Protein AF-A0AAE2VEE2-F1 (afdb_monomer_lite)

Sequence (145 aa):
MKRNPCKKVIIAVCTVISFVLIYAFHANRRPFVANNDFSVIATVDGQAVEAKLFKPMKMEDVYYIHLEDNSEGRYSWFVFSPRRQMVADPIGVYHSWLGYSYTHADQASGIWLIDAKLEDNWKVVFDGDRIDFSNSDYQVEIIRK

Secondary structure (DSSP, 8-state):
----HHHHHHHHHHHHHHHHHHHHHHHHH-BEEE--SEEEEEEETTEEEEEEEEEETT-TT-EEEEEE-S---GGGEEEEETTTTEEE--S-EEE-STT-EEE-HHHHTTTTTTT----TT-EEEEETTEEEEE-SSEEEEEEE-

pLDDT: mean 80.23, std 13.49, range [44.41, 97.25]

Organism: NCBI:txid2800421

Radius of gyration: 19.82 Å; chains: 1; bounding box: 61×27×56 Å

Foldseek 3Di:
DDDDVVVVVVVVVVVVVVVVVVVVCCLQWQFWDFDDQKDKWKFFQNHTWDKTKTDGPPDPQKIKIATPDPDPDQVRMWIDGLVVLAIARAPDFDQDDPRTTTHHRCVSVVVCVVPGHDDPQKDWDRDPQWIWIDHPGMTMIMGGD

Structure (mmCIF, N/CA/C/O backbone):
data_AF-A0AAE2VEE2-F1
#
_entry.id   AF-A0AAE2VEE2-F1
#
loop_
_atom_site.group_PDB
_atom_site.id
_atom_site.type_symbol
_atom_site.label_atom_id
_atom_site.label_alt_id
_atom_site.label_comp_id
_atom_site.label_asym_id
_atom_site.label_entity_id
_atom_site.label_seq_id
_atom_site.pdbx_PDB_ins_code
_atom_site.Cartn_x
_atom_site.Cartn_y
_atom_site.Cartn_z
_atom_site.occupancy
_atom_site.B_iso_or_equiv
_atom_site.auth_seq_id
_atom_site.auth_comp_id
_atom_site.auth_asym_id
_atom_site.auth_atom_id
_atom_site.pdbx_PDB_model_num
ATOM 1 N N . MET A 1 1 ? 44.210 13.986 -35.067 1.00 52.88 1 MET A N 1
ATOM 2 C CA . MET A 1 1 ? 43.920 12.923 -34.076 1.00 52.88 1 MET A CA 1
ATOM 3 C C . MET A 1 1 ? 42.845 11.987 -34.654 1.00 52.88 1 MET A C 1
ATOM 5 O O . MET A 1 1 ? 41.671 12.338 -34.650 1.00 52.88 1 MET A O 1
ATOM 9 N N . LYS A 1 2 ? 43.231 10.858 -35.276 1.00 53.72 2 LYS A N 1
ATOM 10 C CA . LYS A 1 2 ? 42.286 9.913 -35.917 1.00 53.72 2 LYS A CA 1
ATOM 11 C C . LYS A 1 2 ? 41.474 9.190 -34.829 1.00 53.72 2 LYS A C 1
ATOM 13 O O . LYS A 1 2 ? 42.042 8.479 -34.008 1.00 53.72 2 LYS A O 1
ATOM 18 N N . ARG A 1 3 ? 40.152 9.396 -34.785 1.00 58.16 3 ARG A N 1
ATOM 19 C CA . ARG A 1 3 ? 39.254 8.687 -33.854 1.00 58.16 3 ARG A CA 1
ATOM 20 C C . ARG A 1 3 ? 39.173 7.210 -34.264 1.00 58.16 3 ARG A C 1
ATOM 22 O O . ARG A 1 3 ? 38.678 6.921 -35.348 1.00 58.16 3 ARG A O 1
ATOM 29 N N . ASN A 1 4 ? 39.631 6.297 -33.403 1.00 58.94 4 ASN A N 1
ATOM 30 C CA . ASN A 1 4 ? 39.593 4.853 -33.660 1.00 58.94 4 ASN A CA 1
ATOM 31 C C . ASN A 1 4 ? 38.139 4.357 -33.788 1.00 58.94 4 ASN A C 1
ATOM 33 O O . ASN A 1 4 ? 37.395 4.443 -32.806 1.00 58.94 4 ASN A O 1
ATOM 37 N N . PRO A 1 5 ? 37.725 3.815 -34.948 1.00 64.19 5 PRO A N 1
ATOM 38 C CA . PRO A 1 5 ? 36.351 3.359 -35.179 1.00 64.19 5 PRO A CA 1
ATOM 39 C C . PRO A 1 5 ? 35.938 2.246 -34.206 1.00 64.19 5 PRO A C 1
ATOM 41 O O . PRO A 1 5 ? 34.800 2.229 -33.747 1.00 64.19 5 PRO A O 1
ATOM 44 N N . CYS A 1 6 ? 36.890 1.414 -33.775 1.00 66.44 6 CYS A N 1
ATOM 45 C CA . CYS A 1 6 ? 36.676 0.352 -32.791 1.00 66.44 6 CYS A CA 1
ATOM 46 C C . CYS A 1 6 ? 36.162 0.881 -31.433 1.00 66.44 6 CYS A C 1
ATOM 48 O O . CYS A 1 6 ? 35.262 0.300 -30.837 1.00 66.44 6 CYS A O 1
ATOM 50 N N . LYS A 1 7 ? 36.628 2.059 -30.983 1.00 66.75 7 LYS A N 1
ATOM 51 C CA . LYS A 1 7 ? 36.149 2.669 -29.727 1.00 66.75 7 LYS A CA 1
ATOM 52 C C . LYS A 1 7 ? 34.689 3.128 -29.818 1.00 66.75 7 LYS A C 1
ATOM 54 O O . LYS A 1 7 ? 33.968 3.038 -28.834 1.00 66.75 7 LYS A O 1
ATOM 59 N N . LYS A 1 8 ? 34.240 3.599 -30.988 1.00 71.50 8 LYS A N 1
ATOM 60 C CA . LYS A 1 8 ? 32.847 4.035 -31.193 1.00 71.50 8 LYS A CA 1
ATOM 61 C C . LYS A 1 8 ? 31.874 2.857 -31.201 1.00 71.50 8 LYS A C 1
ATOM 63 O O . LYS A 1 8 ? 30.792 2.979 -30.645 1.00 71.50 8 LYS A O 1
ATOM 68 N N . VAL A 1 9 ? 32.277 1.734 -31.797 1.00 77.81 9 VAL A N 1
ATOM 69 C CA . VAL A 1 9 ? 31.470 0.504 -31.825 1.00 77.81 9 VAL A CA 1
ATOM 70 C C . VAL A 1 9 ? 31.313 -0.064 -30.416 1.00 77.81 9 VAL A C 1
ATOM 72 O O . VAL A 1 9 ? 30.196 -0.360 -30.013 1.00 77.81 9 VAL A O 1
ATOM 75 N N . ILE A 1 10 ? 32.395 -0.124 -29.633 1.00 81.19 10 ILE A N 1
ATOM 76 C CA . ILE A 1 10 ? 32.342 -0.592 -28.239 1.00 81.19 10 ILE A CA 1
ATOM 77 C C . ILE A 1 10 ? 31.413 0.291 -27.397 1.00 81.19 10 ILE A C 1
ATOM 79 O O . ILE A 1 10 ? 30.554 -0.231 -26.695 1.00 81.19 10 ILE A O 1
ATOM 83 N N . ILE A 1 11 ? 31.532 1.621 -27.503 1.00 81.94 11 ILE A N 1
ATOM 84 C CA . ILE A 1 11 ? 30.650 2.546 -26.774 1.00 81.94 11 ILE A CA 1
ATOM 85 C C . ILE A 1 11 ? 29.188 2.327 -27.176 1.00 81.94 11 ILE A C 1
ATOM 87 O O . ILE A 1 11 ? 28.344 2.193 -26.298 1.00 81.94 11 ILE A O 1
ATOM 91 N N . ALA A 1 12 ? 28.891 2.231 -28.475 1.00 82.69 12 ALA A N 1
ATOM 92 C CA . ALA A 1 12 ? 27.528 2.015 -28.954 1.00 82.69 12 ALA A CA 1
ATOM 93 C C . ALA A 1 12 ? 26.930 0.693 -28.441 1.00 82.69 12 ALA A C 1
ATOM 95 O O . ALA A 1 12 ? 25.793 0.680 -27.976 1.00 82.69 12 ALA A O 1
ATOM 96 N N . VAL A 1 13 ? 27.704 -0.398 -28.459 1.00 85.44 13 VAL A N 1
ATOM 97 C CA . VAL A 1 13 ? 27.276 -1.701 -27.927 1.00 85.44 13 VAL A CA 1
ATOM 98 C C . VAL A 1 13 ? 27.009 -1.618 -26.424 1.00 85.44 13 VAL A C 1
ATOM 100 O O . VAL A 1 13 ? 25.944 -2.039 -25.977 1.00 85.44 13 VAL A O 1
ATOM 103 N N . CYS A 1 14 ? 27.912 -1.013 -25.646 1.00 85.81 14 CYS A N 1
ATOM 104 C CA . CYS A 1 14 ? 27.704 -0.821 -24.210 1.00 85.81 14 CYS A CA 1
ATOM 105 C C . CYS A 1 14 ? 26.460 0.028 -23.919 1.00 85.81 14 CYS A C 1
ATOM 107 O O . CYS A 1 14 ? 25.696 -0.305 -23.020 1.00 85.81 14 CYS A O 1
ATOM 109 N N . THR A 1 15 ? 26.212 1.091 -24.690 1.00 87.12 15 THR A N 1
ATOM 110 C CA . THR A 1 15 ? 25.011 1.921 -24.531 1.00 87.12 15 THR A CA 1
ATOM 111 C C . THR A 1 15 ? 23.738 1.121 -24.794 1.00 87.12 15 THR A C 1
ATOM 113 O O . THR A 1 15 ? 22.813 1.185 -23.988 1.00 87.12 15 THR A O 1
ATOM 116 N N . VAL A 1 16 ? 23.690 0.336 -25.874 1.00 86.94 16 VAL A N 1
ATOM 117 C CA . VAL A 1 16 ? 22.522 -0.500 -26.193 1.00 86.94 16 VAL A CA 1
ATOM 118 C C . VAL A 1 16 ? 22.278 -1.538 -25.097 1.00 86.94 16 VAL A C 1
ATOM 120 O O . VAL A 1 16 ? 21.147 -1.668 -24.635 1.00 86.94 16 VAL A O 1
ATOM 123 N N . ILE A 1 17 ? 23.324 -2.221 -24.621 1.00 86.12 17 ILE A N 1
ATOM 124 C CA . ILE A 1 17 ? 23.210 -3.196 -23.526 1.00 86.12 17 ILE A CA 1
ATOM 125 C C . ILE A 1 17 ? 22.679 -2.521 -22.257 1.00 86.12 17 ILE A C 1
ATOM 127 O O . ILE A 1 17 ? 21.736 -3.027 -21.653 1.00 86.12 17 ILE A O 1
ATOM 131 N N . SER A 1 18 ? 23.212 -1.356 -21.881 1.00 84.81 18 SER A N 1
ATOM 132 C CA . SER A 1 18 ? 22.718 -0.602 -20.725 1.00 84.81 18 SER A CA 1
ATOM 133 C C . SER A 1 18 ? 21.243 -0.227 -20.868 1.00 84.81 18 SER A C 1
ATOM 135 O O . SER A 1 18 ? 20.483 -0.400 -19.921 1.00 84.81 18 SER A O 1
ATOM 137 N N . PHE A 1 19 ? 20.805 0.225 -22.047 1.00 85.44 19 PHE A N 1
ATOM 138 C CA . PHE A 1 19 ? 19.391 0.521 -22.298 1.00 85.44 19 PHE A CA 1
ATOM 139 C C . PHE A 1 19 ? 18.502 -0.718 -22.168 1.00 85.44 19 PHE A C 1
ATOM 141 O O . PHE A 1 19 ? 17.435 -0.635 -21.562 1.00 85.44 19 PHE A O 1
ATOM 148 N N . VAL A 1 20 ? 18.940 -1.865 -22.692 1.00 84.75 20 VAL A N 1
ATOM 149 C CA . VAL A 1 20 ? 18.204 -3.133 -22.578 1.00 84.75 20 VAL A CA 1
ATOM 150 C C . VAL A 1 20 ? 18.104 -3.576 -21.119 1.00 84.75 20 VAL A C 1
ATOM 152 O O . VAL A 1 20 ? 17.023 -3.953 -20.674 1.00 84.75 20 VAL A O 1
ATOM 155 N N . LEU A 1 21 ? 19.193 -3.483 -20.352 1.00 81.75 21 LEU A N 1
ATOM 156 C CA . LEU A 1 21 ? 19.205 -3.846 -18.934 1.00 81.75 21 LEU A CA 1
ATOM 157 C C . LEU A 1 21 ? 18.322 -2.915 -18.094 1.00 81.75 21 LEU A C 1
ATOM 159 O O . LEU A 1 21 ? 17.544 -3.397 -17.274 1.00 81.75 21 LEU A O 1
ATOM 163 N N . ILE A 1 22 ? 18.380 -1.601 -18.334 1.00 77.00 22 ILE A N 1
ATOM 164 C CA . ILE A 1 22 ? 17.510 -0.613 -17.676 1.00 77.00 22 ILE A CA 1
ATOM 165 C C . ILE A 1 22 ? 16.043 -0.891 -18.021 1.00 77.00 22 ILE A C 1
ATOM 167 O O . ILE A 1 22 ? 15.188 -0.925 -17.136 1.00 77.00 22 ILE A O 1
ATOM 171 N N . TYR A 1 23 ? 15.735 -1.146 -19.294 1.00 77.06 23 TYR A N 1
ATOM 172 C CA . TYR A 1 23 ? 14.378 -1.474 -19.718 1.00 77.06 23 TYR A CA 1
ATOM 173 C C . TYR A 1 23 ? 13.868 -2.760 -19.058 1.00 77.06 23 TYR A C 1
ATOM 175 O O . TYR A 1 23 ? 12.771 -2.762 -18.502 1.00 77.06 23 TYR A O 1
ATOM 183 N N . ALA A 1 24 ? 14.668 -3.830 -19.064 1.00 73.12 24 ALA A N 1
ATOM 184 C CA . ALA A 1 24 ? 14.328 -5.096 -18.419 1.00 73.12 24 ALA A CA 1
ATOM 185 C C . ALA A 1 24 ? 14.121 -4.926 -16.905 1.00 73.12 24 ALA A C 1
ATOM 187 O O . ALA A 1 24 ? 13.182 -5.487 -16.344 1.00 73.12 24 ALA A O 1
ATOM 188 N N . PHE A 1 25 ? 14.939 -4.100 -16.246 1.00 69.06 25 PHE A N 1
ATOM 189 C CA . PHE A 1 25 ? 14.768 -3.749 -14.837 1.00 69.06 25 PHE A CA 1
ATOM 190 C C . PHE A 1 25 ? 13.417 -3.063 -14.585 1.00 69.06 25 PHE A C 1
ATOM 192 O O . PHE A 1 25 ? 12.635 -3.528 -13.757 1.00 69.06 25 PHE A O 1
ATOM 199 N N . HIS A 1 26 ? 13.090 -2.005 -15.335 1.00 66.19 26 HIS A N 1
ATOM 200 C CA . HIS A 1 26 ? 11.817 -1.290 -15.177 1.00 66.19 26 HIS A CA 1
ATOM 201 C C . HIS A 1 26 ? 10.595 -2.132 -15.561 1.00 66.19 26 HIS A C 1
ATOM 203 O O . HIS A 1 26 ? 9.524 -1.961 -14.974 1.00 66.19 26 HIS A O 1
ATOM 209 N N . ALA A 1 27 ? 10.735 -3.024 -16.543 1.00 66.44 27 ALA A N 1
ATOM 210 C CA . ALA A 1 27 ? 9.675 -3.936 -16.952 1.00 66.44 27 ALA A CA 1
ATOM 211 C C . ALA A 1 27 ? 9.353 -4.952 -15.849 1.00 66.44 27 ALA A C 1
ATOM 213 O O . ALA A 1 27 ? 8.178 -5.177 -15.571 1.00 66.44 27 ALA A O 1
ATOM 214 N N . ASN A 1 28 ? 10.382 -5.495 -15.192 1.00 66.94 28 ASN A N 1
ATOM 215 C CA . ASN A 1 28 ? 10.224 -6.569 -14.213 1.00 66.94 28 ASN A CA 1
ATOM 216 C C . ASN A 1 28 ? 9.984 -6.086 -12.779 1.00 66.94 28 ASN A C 1
ATOM 218 O O . ASN A 1 28 ? 9.483 -6.862 -11.978 1.00 66.94 28 ASN A O 1
ATOM 222 N N . ARG A 1 29 ? 10.344 -4.845 -12.425 1.00 67.94 29 ARG A N 1
ATOM 223 C CA . ARG A 1 29 ? 10.303 -4.387 -11.021 1.00 67.94 29 ARG A CA 1
ATOM 224 C C . ARG A 1 29 ? 9.222 -3.354 -10.694 1.00 67.94 29 ARG A C 1
ATOM 226 O O . ARG A 1 29 ? 8.912 -3.201 -9.526 1.00 67.94 29 ARG A O 1
ATOM 233 N N . ARG A 1 30 ? 8.622 -2.679 -11.686 1.00 74.50 30 ARG A N 1
ATOM 234 C CA . ARG A 1 30 ? 7.606 -1.601 -11.521 1.00 74.50 30 ARG A CA 1
ATOM 235 C C . ARG A 1 30 ? 7.925 -0.653 -10.342 1.00 74.50 30 ARG A C 1
ATOM 237 O O . ARG A 1 30 ? 7.442 -0.854 -9.229 1.00 74.50 30 ARG A O 1
ATOM 244 N N . PRO A 1 31 ? 8.738 0.392 -10.567 1.00 79.31 31 PRO A N 1
ATOM 245 C CA . PRO A 1 31 ? 9.092 1.335 -9.510 1.00 79.31 31 PRO A CA 1
ATOM 246 C C . PRO A 1 31 ? 7.857 1.962 -8.864 1.00 79.31 31 PRO A C 1
ATOM 248 O O . PRO A 1 31 ? 6.870 2.240 -9.556 1.00 79.31 31 PRO A O 1
ATOM 251 N N . PHE A 1 32 ? 7.941 2.223 -7.564 1.00 84.88 32 PHE A N 1
ATOM 252 C CA . PHE A 1 32 ? 6.939 3.017 -6.872 1.00 84.88 32 PHE A CA 1
ATOM 253 C C . PHE A 1 32 ? 7.086 4.499 -7.200 1.00 84.88 32 PHE A C 1
ATOM 255 O O . PHE A 1 32 ? 8.188 5.044 -7.250 1.00 84.88 32 PHE A O 1
ATOM 262 N N . VAL A 1 33 ? 5.949 5.157 -7.392 1.00 85.44 33 VAL A N 1
ATOM 263 C CA . VAL A 1 33 ? 5.844 6.611 -7.494 1.00 85.44 33 VAL A CA 1
ATOM 264 C C . VAL A 1 33 ? 4.956 7.083 -6.352 1.00 85.44 33 VAL A C 1
ATOM 266 O O . VAL A 1 33 ? 3.931 6.454 -6.084 1.00 85.44 33 VAL A O 1
ATOM 269 N N . ALA A 1 34 ? 5.344 8.166 -5.676 1.00 86.25 34 ALA A N 1
ATOM 270 C CA . ALA A 1 34 ? 4.498 8.786 -4.661 1.00 86.25 34 ALA A CA 1
ATOM 271 C C . ALA A 1 34 ? 3.130 9.132 -5.264 1.00 86.25 34 ALA A C 1
ATOM 273 O O . ALA A 1 34 ? 3.043 9.633 -6.389 1.00 86.25 34 ALA A O 1
ATOM 274 N N . ASN A 1 35 ? 2.066 8.836 -4.529 1.00 87.88 35 ASN A N 1
ATOM 275 C CA . ASN A 1 35 ? 0.702 9.066 -4.973 1.00 87.88 35 ASN A CA 1
ATOM 276 C C . ASN A 1 35 ? -0.049 9.917 -3.946 1.00 87.88 35 ASN A C 1
ATOM 278 O O . ASN A 1 35 ? 0.150 9.761 -2.746 1.00 87.88 35 ASN A O 1
ATOM 282 N N . ASN A 1 36 ? -0.909 10.811 -4.435 1.00 88.19 36 ASN A N 1
ATOM 283 C CA . ASN A 1 36 ? -1.671 11.744 -3.606 1.00 88.19 36 ASN A CA 1
ATOM 284 C C . ASN A 1 36 ? -3.190 11.584 -3.766 1.00 88.19 36 ASN A C 1
ATOM 286 O O . ASN A 1 36 ? -3.921 12.402 -3.211 1.00 88.19 36 ASN A O 1
ATOM 290 N N . ASP A 1 37 ? -3.652 10.558 -4.489 1.00 90.06 37 ASP A N 1
ATOM 291 C CA . ASP A 1 37 ? -5.073 10.327 -4.795 1.00 90.06 37 ASP A CA 1
ATOM 292 C C . ASP A 1 37 ? -5.863 9.903 -3.545 1.00 90.06 37 ASP A C 1
ATOM 294 O O . ASP A 1 37 ? -7.087 9.992 -3.517 1.00 90.06 37 ASP A O 1
ATOM 298 N N . PHE A 1 38 ? -5.163 9.445 -2.503 1.00 93.62 38 PHE A N 1
ATOM 299 C CA . PHE A 1 38 ? -5.747 9.057 -1.226 1.00 93.62 38 PHE A CA 1
ATOM 300 C C . PHE A 1 38 ? -5.029 9.756 -0.066 1.00 93.62 38 PHE A C 1
ATOM 302 O O . PHE A 1 38 ? -3.860 10.143 -0.163 1.00 93.62 38 PHE A O 1
ATOM 309 N N . SER A 1 39 ? -5.731 9.936 1.047 1.00 94.44 39 SER A N 1
ATOM 310 C CA . SER A 1 39 ? -5.137 10.175 2.364 1.00 94.44 39 SER A CA 1
ATOM 311 C C . SER A 1 39 ? -5.133 8.882 3.163 1.00 94.44 39 SER A C 1
ATOM 313 O O . SER A 1 39 ? -6.099 8.126 3.097 1.00 94.44 39 SER A O 1
ATOM 315 N N . VAL A 1 40 ? -4.069 8.663 3.932 1.00 95.06 40 VAL A N 1
ATOM 316 C CA . VAL A 1 40 ? -3.932 7.507 4.818 1.00 95.06 40 VAL A CA 1
ATOM 317 C C . VAL A 1 40 ? -3.739 8.009 6.242 1.00 95.06 40 VAL A C 1
ATOM 319 O O . VAL A 1 40 ? -2.880 8.855 6.485 1.00 95.06 40 VAL A O 1
ATOM 322 N N . ILE A 1 41 ? -4.543 7.493 7.164 1.00 95.44 41 ILE A N 1
ATOM 323 C CA . ILE A 1 41 ? -4.400 7.690 8.604 1.00 95.44 41 ILE A CA 1
ATOM 324 C C . ILE A 1 41 ? -4.105 6.319 9.192 1.00 95.44 41 ILE A C 1
ATOM 326 O O . ILE A 1 41 ? -4.852 5.374 8.952 1.00 95.44 41 ILE A O 1
ATOM 330 N N . ALA A 1 42 ? -3.010 6.201 9.935 1.00 94.38 42 ALA A N 1
ATOM 331 C CA . ALA A 1 42 ? -2.588 4.933 10.502 1.00 94.38 42 ALA A CA 1
ATOM 332 C C . ALA A 1 42 ? -2.239 5.077 11.981 1.00 94.38 42 ALA A C 1
ATOM 334 O O . ALA A 1 42 ? -1.709 6.094 12.434 1.00 94.38 42 ALA A O 1
ATOM 335 N N . THR A 1 43 ? -2.562 4.041 12.740 1.00 93.50 43 THR A N 1
ATOM 336 C CA . THR A 1 43 ? -2.243 3.904 14.155 1.00 93.50 43 THR A CA 1
ATOM 337 C C . THR A 1 43 ? -1.690 2.507 14.396 1.00 93.50 43 THR A C 1
ATOM 339 O O . THR A 1 43 ? -2.278 1.529 13.937 1.00 93.50 43 THR A O 1
ATOM 342 N N . VAL A 1 44 ? -0.566 2.432 15.105 1.00 91.38 44 VAL A N 1
ATOM 343 C CA . VAL A 1 44 ? 0.104 1.190 15.511 1.00 91.38 44 VAL A CA 1
ATOM 344 C C . VAL A 1 44 ? 0.279 1.238 17.022 1.00 91.38 44 VAL A C 1
ATOM 346 O O . VAL A 1 44 ? 0.768 2.237 17.550 1.00 91.38 44 VAL A O 1
ATOM 349 N N . ASP A 1 45 ? -0.201 0.220 17.730 1.00 90.81 45 ASP A N 1
ATOM 350 C CA . ASP A 1 45 ? -0.198 0.139 19.196 1.00 90.81 45 ASP A CA 1
ATOM 351 C C . ASP A 1 45 ? -0.786 1.393 19.876 1.00 90.81 45 ASP A C 1
ATOM 353 O O . ASP A 1 45 ? -0.309 1.883 20.902 1.00 90.81 45 ASP A O 1
ATOM 357 N N . GLY A 1 46 ? -1.833 1.962 19.268 1.00 90.06 46 GLY A N 1
ATOM 358 C CA . GLY A 1 46 ? -2.495 3.178 19.750 1.00 90.06 46 GLY A CA 1
ATOM 359 C C . GLY A 1 46 ? -1.740 4.488 19.476 1.00 90.06 46 GLY A C 1
ATOM 360 O O . GLY A 1 46 ? -2.216 5.548 19.884 1.00 90.06 46 GLY A O 1
ATOM 361 N N . GLN A 1 47 ? -0.601 4.454 18.778 1.00 91.44 47 GLN A N 1
ATOM 362 C CA . GLN A 1 47 ? 0.165 5.641 18.391 1.00 91.44 47 GLN A CA 1
ATOM 363 C C . GLN A 1 47 ? -0.012 5.963 16.910 1.00 91.44 47 GLN A C 1
ATOM 365 O O . GLN A 1 47 ? 0.051 5.079 16.060 1.00 91.44 47 GLN A O 1
ATOM 370 N N . ALA A 1 48 ? -0.216 7.242 16.591 1.00 92.62 48 ALA A N 1
ATOM 371 C CA . ALA A 1 48 ? -0.271 7.689 15.205 1.00 92.62 48 ALA A CA 1
ATOM 372 C C . ALA A 1 48 ? 1.096 7.505 14.533 1.00 92.62 48 ALA A C 1
ATOM 374 O O . ALA A 1 48 ? 2.116 7.921 15.085 1.00 92.62 48 ALA A O 1
ATOM 375 N N . VAL A 1 49 ? 1.099 6.926 13.333 1.00 91.62 49 VAL A N 1
ATOM 376 C CA . VAL A 1 49 ? 2.312 6.712 12.532 1.00 91.62 49 VAL A CA 1
ATOM 377 C C . VAL A 1 49 ? 2.194 7.413 11.186 1.00 91.62 49 VAL A C 1
ATOM 379 O O . VAL A 1 49 ? 1.097 7.569 10.642 1.00 91.62 49 VAL A O 1
ATOM 382 N N . GLU A 1 50 ? 3.328 7.854 10.642 1.00 90.56 50 GLU A N 1
ATOM 383 C CA . GLU A 1 50 ? 3.354 8.422 9.297 1.00 90.56 50 GLU A CA 1
ATOM 384 C C . GLU A 1 50 ? 3.122 7.309 8.270 1.00 90.56 50 GLU A C 1
ATOM 386 O O . GLU A 1 50 ? 3.720 6.237 8.342 1.00 90.56 50 GLU A O 1
ATOM 391 N N . ALA A 1 51 ? 2.244 7.569 7.302 1.00 90.50 51 ALA A N 1
ATOM 392 C CA . ALA A 1 51 ? 1.942 6.639 6.228 1.00 90.50 51 ALA A CA 1
ATOM 393 C C . ALA A 1 51 ? 2.251 7.277 4.872 1.00 90.50 51 ALA A C 1
ATOM 395 O O . ALA A 1 51 ? 1.784 8.376 4.561 1.00 90.50 51 ALA A O 1
ATOM 396 N N . LYS A 1 52 ? 3.011 6.567 4.036 1.00 89.81 52 LYS A N 1
ATOM 397 C CA . LYS A 1 52 ? 3.349 6.989 2.673 1.00 89.81 52 LYS A CA 1
ATOM 398 C C . LYS A 1 52 ? 2.612 6.138 1.657 1.00 89.81 52 LYS A C 1
ATOM 400 O O . LYS A 1 52 ? 2.610 4.912 1.739 1.00 89.81 52 LYS A O 1
ATOM 405 N N . LEU A 1 53 ? 2.00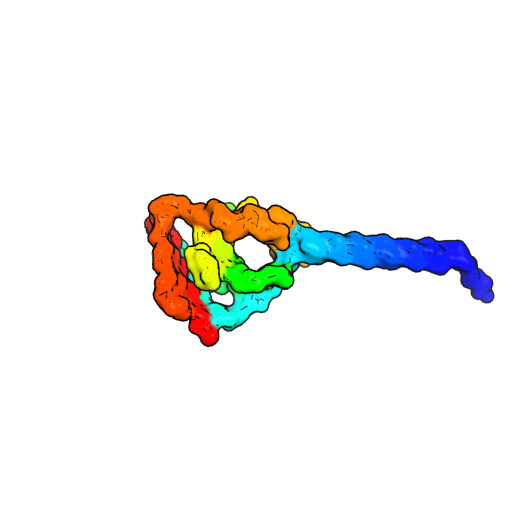4 6.805 0.680 1.00 90.44 53 LEU A N 1
ATOM 406 C CA . LEU A 1 53 ? 1.231 6.169 -0.375 1.00 90.44 53 LEU A CA 1
ATOM 407 C C . LEU A 1 53 ? 2.027 6.113 -1.678 1.00 90.44 53 LEU A C 1
ATOM 409 O O . LEU A 1 53 ? 2.569 7.112 -2.160 1.00 90.44 53 LEU A O 1
ATOM 413 N N . PHE A 1 54 ? 2.024 4.936 -2.288 1.00 89.62 54 PHE A N 1
ATOM 414 C CA . PHE A 1 54 ? 2.746 4.647 -3.509 1.00 89.62 54 PHE A CA 1
ATOM 415 C C . PHE A 1 54 ? 1.849 3.983 -4.546 1.00 89.62 54 PHE A C 1
ATOM 417 O O . PHE A 1 54 ? 0.979 3.173 -4.232 1.00 89.62 54 PHE A O 1
ATOM 424 N N . LYS A 1 55 ? 2.115 4.283 -5.816 1.00 88.88 55 LYS A N 1
ATOM 425 C CA . LYS A 1 55 ? 1.533 3.590 -6.963 1.00 88.88 55 LYS A CA 1
ATOM 426 C C . LYS A 1 55 ? 2.655 2.963 -7.791 1.00 88.88 55 LYS A C 1
ATOM 428 O O . LYS A 1 55 ? 3.548 3.694 -8.232 1.00 88.88 55 LYS A O 1
ATOM 433 N N . PRO A 1 56 ? 2.650 1.640 -8.020 1.00 85.69 56 PRO A N 1
ATOM 434 C CA . PRO A 1 56 ? 3.581 1.031 -8.953 1.00 85.69 56 PRO A CA 1
ATOM 435 C C . PRO A 1 56 ? 3.314 1.538 -10.370 1.00 85.69 56 PRO A C 1
ATOM 437 O O . PRO A 1 56 ? 2.170 1.606 -10.831 1.00 85.69 56 PRO A O 1
ATOM 440 N N . MET A 1 57 ? 4.374 1.860 -11.106 1.00 82.62 57 MET A N 1
ATOM 441 C CA . MET A 1 57 ? 4.235 2.227 -12.513 1.00 82.62 57 MET A CA 1
ATOM 442 C C . MET A 1 57 ? 3.559 1.109 -13.316 1.00 82.62 57 MET A C 1
ATOM 444 O O . MET A 1 57 ? 3.933 -0.055 -13.195 1.00 82.62 57 MET A O 1
ATOM 448 N N . LYS A 1 58 ? 2.650 1.474 -14.230 1.00 80.00 58 LYS A N 1
ATOM 449 C CA . LYS A 1 58 ? 1.985 0.545 -15.171 1.00 80.00 58 LYS A CA 1
ATOM 450 C C . LYS A 1 58 ? 1.138 -0.548 -14.493 1.00 80.00 58 LYS A C 1
ATOM 452 O O . LYS A 1 58 ? 0.856 -1.564 -15.123 1.00 80.00 58 LYS A O 1
ATOM 457 N N . MET A 1 59 ? 0.739 -0.342 -13.239 1.00 79.81 59 MET A N 1
ATOM 458 C CA . MET A 1 59 ? -0.267 -1.152 -12.557 1.00 79.81 59 MET A CA 1
ATOM 459 C C . MET A 1 59 ? -1.468 -0.260 -12.266 1.00 79.81 59 MET A C 1
ATOM 461 O O . MET A 1 59 ? -1.374 0.729 -11.537 1.00 79.81 59 MET A O 1
ATOM 465 N N . GLU A 1 60 ? -2.584 -0.566 -12.915 1.00 78.88 60 GLU A N 1
ATOM 466 C CA . GLU A 1 60 ? -3.829 0.167 -12.715 1.00 78.88 60 GLU A CA 1
ATOM 467 C C . GLU A 1 60 ? -4.513 -0.313 -11.435 1.00 78.88 60 GLU A C 1
ATOM 469 O O . GLU A 1 60 ? -4.517 -1.505 -11.135 1.00 78.88 60 GLU A O 1
ATOM 474 N N . ASP A 1 61 ? -5.078 0.631 -10.682 1.00 85.38 61 ASP A N 1
ATOM 475 C CA . ASP A 1 61 ? -5.904 0.379 -9.497 1.00 85.38 61 ASP A CA 1
ATOM 476 C C . ASP A 1 61 ? -5.240 -0.407 -8.353 1.00 85.38 61 ASP A C 1
ATOM 478 O O . ASP A 1 61 ? -5.944 -0.962 -7.510 1.00 85.38 61 ASP A O 1
ATOM 482 N N . VAL A 1 62 ? -3.907 -0.451 -8.301 1.00 88.19 62 VAL A N 1
ATOM 483 C CA . VAL A 1 62 ? -3.134 -1.066 -7.213 1.00 88.19 62 VAL A CA 1
ATOM 484 C C . VAL A 1 62 ? -2.282 0.000 -6.546 1.00 88.19 62 VAL A C 1
ATOM 486 O O . VAL A 1 62 ? -1.575 0.758 -7.213 1.00 88.19 62 VAL A O 1
ATOM 489 N N . TYR A 1 63 ? -2.345 0.032 -5.225 1.00 90.38 63 TYR A N 1
ATOM 490 C CA . TYR A 1 63 ? -1.700 1.030 -4.393 1.00 90.38 63 TYR A CA 1
ATOM 491 C C . TYR A 1 63 ? -1.007 0.344 -3.226 1.00 90.38 63 TYR A C 1
ATOM 493 O O . TYR A 1 63 ? -1.433 -0.718 -2.776 1.00 90.38 63 TYR A O 1
ATOM 501 N N . TYR A 1 64 ? 0.074 0.948 -2.759 1.00 90.81 64 TYR A N 1
ATOM 502 C CA . TYR A 1 64 ? 0.875 0.449 -1.656 1.00 90.81 64 TYR A CA 1
ATOM 503 C C . TYR A 1 64 ? 0.965 1.517 -0.579 1.00 90.81 64 TYR A C 1
ATOM 505 O O . TYR A 1 64 ? 1.121 2.700 -0.882 1.00 90.81 64 TYR A O 1
ATOM 513 N N . ILE A 1 65 ? 0.877 1.087 0.669 1.00 90.81 65 ILE A N 1
ATOM 514 C CA . ILE A 1 65 ? 1.041 1.923 1.849 1.00 90.81 65 ILE A CA 1
ATOM 515 C C . ILE A 1 65 ? 2.283 1.430 2.568 1.00 90.81 65 ILE A C 1
ATOM 517 O O . ILE A 1 65 ? 2.422 0.230 2.787 1.00 90.81 65 ILE A O 1
ATOM 521 N N . HIS A 1 66 ? 3.158 2.358 2.925 1.00 89.25 66 HIS A N 1
ATOM 522 C CA . HIS A 1 66 ? 4.240 2.128 3.868 1.00 89.25 66 HIS A CA 1
ATOM 523 C C . HIS A 1 66 ? 3.905 2.836 5.170 1.00 89.25 66 HIS A C 1
ATOM 525 O O . HIS A 1 66 ? 3.654 4.042 5.143 1.00 89.25 66 HIS A O 1
ATOM 531 N N . LEU A 1 67 ? 3.903 2.109 6.279 1.00 88.69 67 LEU A N 1
ATOM 532 C CA . LEU A 1 67 ? 3.842 2.687 7.612 1.00 88.69 67 LEU A CA 1
ATOM 533 C C . LEU A 1 67 ? 5.275 2.902 8.097 1.00 88.69 67 LEU A C 1
ATOM 535 O O . LEU A 1 67 ? 6.030 1.945 8.238 1.00 88.69 67 LEU A O 1
ATOM 539 N N . GLU A 1 68 ? 5.654 4.155 8.340 1.00 81.19 68 GLU A N 1
ATOM 540 C CA . GLU A 1 68 ? 6.939 4.497 8.959 1.00 81.19 68 GLU A CA 1
ATOM 541 C C . GLU A 1 68 ? 6.821 4.356 10.475 1.00 81.19 68 GLU A C 1
ATOM 543 O O . GLU A 1 68 ? 6.917 5.325 11.228 1.00 81.19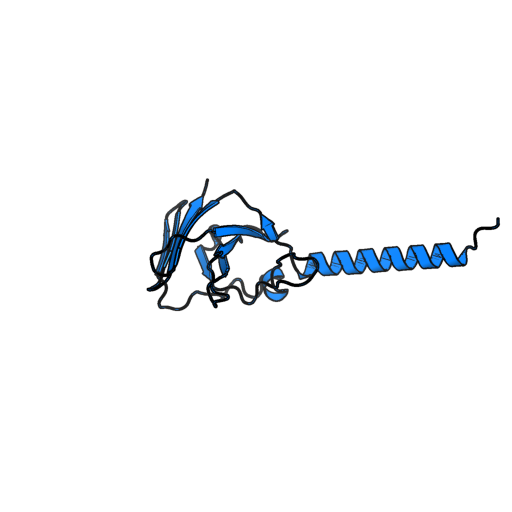 68 GLU A O 1
ATOM 548 N N . ASP A 1 69 ? 6.546 3.131 10.917 1.00 72.25 69 ASP A N 1
ATOM 549 C CA . ASP A 1 69 ? 6.709 2.763 12.312 1.00 72.25 69 ASP A CA 1
ATOM 550 C C . ASP A 1 69 ? 8.173 2.344 12.564 1.00 72.25 69 ASP A C 1
ATOM 552 O O . ASP A 1 69 ? 8.910 1.963 11.653 1.00 72.25 69 ASP A O 1
ATOM 556 N N . ASN A 1 70 ? 8.650 2.488 13.802 1.00 55.34 70 ASN A N 1
ATOM 557 C CA . ASN A 1 70 ? 10.041 2.179 14.164 1.00 55.34 70 ASN A CA 1
ATOM 558 C C . ASN A 1 70 ? 10.338 0.665 14.201 1.00 55.34 70 ASN A C 1
ATOM 560 O O . ASN A 1 70 ? 11.396 0.261 14.691 1.00 55.34 70 ASN A O 1
ATOM 564 N N . SER A 1 71 ? 9.422 -0.183 13.731 1.00 54.88 71 SER A N 1
ATOM 565 C CA . SER A 1 71 ? 9.608 -1.620 13.638 1.00 54.88 71 SER A CA 1
ATOM 566 C C . SER A 1 71 ? 9.774 -2.008 12.168 1.00 54.88 71 SER A C 1
ATOM 568 O O . SER A 1 71 ? 8.905 -1.790 11.334 1.00 54.88 71 SER A O 1
ATOM 570 N N . GLU A 1 72 ? 10.879 -2.667 11.813 1.00 61.66 72 GLU A N 1
ATOM 571 C CA . GLU A 1 72 ? 10.972 -3.410 10.541 1.00 61.66 72 GLU A CA 1
ATOM 572 C C . GLU A 1 72 ? 10.079 -4.673 10.594 1.00 61.66 72 GLU A C 1
ATOM 574 O O . GLU A 1 72 ? 10.491 -5.788 10.273 1.00 61.66 72 GLU A O 1
ATOM 579 N N . GLY A 1 73 ? 8.859 -4.514 11.106 1.00 65.75 73 GLY A N 1
ATOM 580 C CA . GLY A 1 73 ? 7.886 -5.556 11.320 1.00 65.75 73 GLY A CA 1
ATOM 581 C C . GLY A 1 73 ? 7.232 -5.988 10.016 1.00 65.75 73 GLY A C 1
ATOM 582 O O . GLY A 1 73 ? 7.259 -5.302 8.989 1.00 65.75 73 GLY A O 1
ATOM 583 N N . ARG A 1 74 ? 6.590 -7.154 10.088 1.00 73.88 74 ARG A N 1
ATOM 584 C CA . ARG A 1 74 ? 5.857 -7.774 8.979 1.00 73.88 74 ARG A CA 1
ATOM 585 C C . ARG A 1 74 ? 4.839 -6.829 8.328 1.00 73.88 74 ARG A C 1
ATOM 587 O O . ARG A 1 74 ? 4.682 -6.860 7.118 1.00 73.88 74 ARG A O 1
ATOM 594 N N . TYR A 1 75 ? 4.191 -5.978 9.121 1.00 81.44 75 TYR A N 1
ATOM 595 C CA . TYR A 1 75 ? 3.101 -5.101 8.689 1.00 81.44 75 TYR A CA 1
ATOM 596 C C . TYR A 1 75 ? 3.535 -3.654 8.403 1.00 81.44 75 TYR A C 1
ATOM 598 O O . TYR A 1 75 ? 2.724 -2.734 8.444 1.00 81.44 75 TYR A O 1
ATOM 606 N N . SER A 1 76 ? 4.810 -3.448 8.065 1.00 84.62 76 SER A N 1
ATOM 607 C CA . SER A 1 76 ? 5.313 -2.149 7.592 1.00 84.62 76 SER A CA 1
ATOM 608 C C . SER A 1 76 ? 4.749 -1.764 6.219 1.00 84.62 76 SER A C 1
ATOM 610 O O . SER A 1 76 ? 4.678 -0.583 5.886 1.00 84.62 76 SER A O 1
ATOM 612 N N . TRP A 1 77 ? 4.303 -2.738 5.416 1.00 87.62 77 TRP A N 1
ATOM 613 C CA . TRP A 1 77 ? 3.724 -2.501 4.096 1.00 87.62 77 TRP A CA 1
ATOM 614 C C . TRP A 1 77 ? 2.359 -3.159 3.925 1.00 87.62 77 TRP A C 1
ATOM 616 O O . TRP A 1 77 ? 2.136 -4.291 4.340 1.00 87.62 77 TRP A O 1
ATOM 626 N N . PHE A 1 78 ? 1.480 -2.476 3.195 1.00 89.25 78 PHE A N 1
ATOM 627 C CA . PHE A 1 78 ? 0.203 -3.015 2.736 1.00 89.25 78 PHE A CA 1
ATOM 628 C C . PHE A 1 78 ? 0.020 -2.741 1.253 1.00 89.25 78 PHE A C 1
ATOM 630 O O . PHE A 1 78 ? 0.462 -1.713 0.738 1.00 89.25 78 PHE A O 1
ATOM 637 N N . VAL A 1 79 ? -0.679 -3.637 0.565 1.00 90.12 79 VAL A N 1
ATOM 638 C CA . VAL A 1 79 ? -1.177 -3.408 -0.792 1.00 90.12 79 VAL A CA 1
ATOM 639 C C . VAL A 1 79 ? -2.697 -3.377 -0.767 1.00 90.12 79 VAL A C 1
ATOM 641 O O . VAL A 1 79 ? -3.329 -4.202 -0.111 1.00 90.12 79 VAL A O 1
ATOM 644 N N . PHE A 1 80 ? -3.299 -2.442 -1.496 1.00 90.56 80 PHE A N 1
ATOM 645 C CA . PHE A 1 80 ? -4.744 -2.381 -1.652 1.00 90.56 80 PHE A CA 1
ATOM 646 C C . PHE A 1 80 ? -5.166 -2.076 -3.087 1.00 90.56 80 PHE A C 1
ATOM 648 O O . PHE A 1 80 ? -4.426 -1.499 -3.888 1.00 90.56 80 PHE A O 1
ATOM 655 N N . SER A 1 81 ? -6.390 -2.479 -3.414 1.00 90.88 81 SER A N 1
ATOM 656 C CA . SER A 1 81 ? -7.040 -2.165 -4.680 1.00 90.88 81 SER A CA 1
ATOM 657 C C . SER A 1 81 ? -8.507 -1.822 -4.431 1.00 90.88 81 SER A C 1
ATOM 659 O O . SER A 1 81 ? -9.294 -2.729 -4.145 1.00 90.88 81 SER A O 1
ATOM 661 N N . PRO A 1 82 ? -8.911 -0.544 -4.573 1.00 89.50 82 PRO A N 1
ATOM 662 C CA . PRO A 1 82 ? -10.306 -0.142 -4.392 1.00 89.50 82 PRO A CA 1
ATOM 663 C C . PRO A 1 82 ? -11.240 -0.858 -5.371 1.00 89.50 82 PRO A C 1
ATOM 665 O O . PRO A 1 82 ? -12.306 -1.333 -4.996 1.00 89.50 82 PRO A O 1
ATOM 668 N N . ARG A 1 83 ? -10.808 -0.998 -6.631 1.00 88.75 83 ARG A N 1
ATOM 669 C CA . ARG A 1 83 ? -11.594 -1.647 -7.687 1.00 88.75 83 ARG A CA 1
ATOM 670 C C . ARG A 1 83 ? -11.825 -3.132 -7.421 1.00 88.75 83 ARG A C 1
ATOM 672 O O . ARG A 1 83 ? -12.881 -3.646 -7.770 1.00 88.75 83 ARG A O 1
ATOM 679 N N . ARG A 1 84 ? -10.833 -3.821 -6.850 1.00 86.75 84 ARG A N 1
ATOM 680 C CA . ARG A 1 84 ? -10.926 -5.252 -6.527 1.00 86.75 84 ARG A CA 1
ATOM 681 C C . ARG A 1 84 ? -11.435 -5.515 -5.109 1.00 86.75 84 ARG A C 1
ATOM 683 O O . ARG A 1 84 ? -11.560 -6.676 -4.752 1.00 86.75 84 ARG A O 1
ATOM 690 N N . GLN A 1 85 ? -11.691 -4.466 -4.323 1.00 89.44 85 GLN A N 1
ATOM 691 C CA . GLN A 1 85 ? -12.003 -4.557 -2.894 1.00 89.44 85 GLN A CA 1
ATOM 692 C C . GLN A 1 85 ? -11.029 -5.480 -2.144 1.00 89.44 85 GLN A C 1
ATOM 694 O O . GLN A 1 85 ? -11.417 -6.423 -1.460 1.00 89.44 85 GLN A O 1
ATOM 699 N N . MET A 1 86 ? -9.734 -5.210 -2.311 1.00 88.44 86 MET A N 1
ATOM 700 C CA . MET A 1 86 ? -8.655 -6.036 -1.769 1.00 88.44 86 MET A CA 1
ATOM 701 C C . MET A 1 86 ? -7.736 -5.211 -0.869 1.00 88.44 86 MET A C 1
ATOM 703 O O . MET A 1 86 ? -7.336 -4.114 -1.259 1.00 88.44 86 MET A O 1
ATOM 707 N N . VAL A 1 87 ? -7.368 -5.771 0.285 1.00 89.88 87 VAL A N 1
ATOM 708 C CA . VAL A 1 87 ? -6.222 -5.355 1.111 1.00 89.88 87 VAL A CA 1
ATOM 709 C C . VAL A 1 87 ? -5.410 -6.604 1.453 1.00 89.88 87 VAL A C 1
ATOM 711 O O . VAL A 1 87 ? -5.989 -7.639 1.793 1.00 89.88 87 VAL A O 1
ATOM 714 N N . ALA A 1 88 ? -4.084 -6.523 1.348 1.00 88.19 88 ALA A N 1
ATOM 715 C CA . ALA A 1 88 ? -3.196 -7.653 1.583 1.00 88.19 88 ALA A CA 1
ATOM 716 C C . ALA A 1 88 ? -1.811 -7.246 2.103 1.00 88.19 88 ALA A C 1
ATOM 718 O O . ALA A 1 88 ? -1.372 -6.108 1.927 1.00 88.19 88 ALA A O 1
ATOM 719 N N . ASP A 1 89 ? -1.118 -8.228 2.677 1.00 82.81 89 ASP A N 1
ATOM 720 C CA . ASP A 1 89 ? 0.318 -8.191 2.961 1.00 82.81 89 ASP A CA 1
ATOM 721 C C . ASP A 1 89 ? 1.095 -8.463 1.650 1.00 82.81 89 ASP A C 1
ATOM 723 O O . ASP A 1 89 ? 0.847 -9.481 0.987 1.00 82.81 89 ASP A O 1
ATOM 727 N N . PRO A 1 90 ? 1.963 -7.549 1.177 1.00 79.12 90 PRO A N 1
ATOM 728 C CA . PRO A 1 90 ? 2.699 -7.763 -0.058 1.00 79.12 90 PRO A CA 1
ATOM 729 C C . PRO A 1 90 ? 3.830 -8.792 0.113 1.00 79.12 90 PRO A C 1
ATOM 731 O O . PRO A 1 90 ? 4.636 -8.705 1.026 1.00 79.12 90 PRO A O 1
ATOM 734 N N . ILE A 1 91 ? 3.981 -9.699 -0.862 1.00 66.94 91 ILE A N 1
ATOM 735 C CA . ILE A 1 91 ? 5.001 -10.779 -0.862 1.00 66.94 91 ILE A CA 1
ATOM 736 C C . ILE A 1 91 ? 6.442 -10.264 -0.698 1.00 66.94 91 ILE A C 1
ATOM 738 O O . ILE A 1 91 ? 7.317 -10.982 -0.218 1.00 66.94 91 ILE A O 1
ATOM 742 N N . GLY A 1 92 ? 6.709 -9.025 -1.105 1.00 64.88 92 GLY A N 1
ATOM 743 C CA . GLY A 1 92 ? 7.988 -8.389 -0.846 1.00 64.88 92 GLY A CA 1
ATOM 744 C C . GLY A 1 92 ? 8.057 -7.005 -1.461 1.00 64.88 92 GLY A C 1
ATOM 745 O O . GLY A 1 92 ? 7.982 -6.848 -2.684 1.00 64.88 92 GLY A O 1
ATOM 746 N N . VAL A 1 93 ? 8.242 -5.999 -0.612 1.00 64.50 93 VAL A N 1
ATOM 747 C CA . VAL A 1 93 ? 8.675 -4.671 -1.038 1.00 64.50 93 VAL A CA 1
ATOM 748 C C . VAL A 1 93 ? 10.191 -4.622 -0.914 1.00 64.50 93 VAL A C 1
ATOM 750 O O . VAL A 1 93 ? 10.751 -4.567 0.178 1.00 64.50 93 VAL A O 1
ATOM 753 N N . TYR A 1 94 ? 10.878 -4.698 -2.051 1.00 59.53 94 TYR A N 1
ATOM 754 C CA . TYR A 1 94 ? 12.334 -4.762 -2.053 1.00 59.53 94 TYR A CA 1
ATOM 755 C C . TYR A 1 94 ? 12.936 -3.361 -1.989 1.00 59.53 94 TYR A C 1
ATOM 757 O O . TYR A 1 94 ? 12.721 -2.538 -2.879 1.00 59.53 94 TYR A O 1
ATOM 765 N N . HIS A 1 95 ? 13.782 -3.137 -0.985 1.00 57.75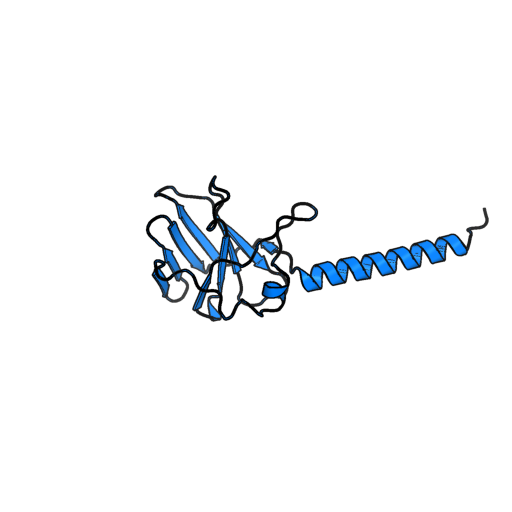 95 HIS A N 1
ATOM 766 C CA . HIS A 1 95 ? 14.736 -2.032 -0.944 1.00 57.75 95 HIS A CA 1
ATOM 767 C C . HIS A 1 95 ? 16.062 -2.507 -1.550 1.00 57.75 95 HIS A C 1
ATOM 769 O O . HIS A 1 95 ? 16.961 -2.916 -0.825 1.00 57.75 95 HIS A O 1
ATOM 775 N N . SER A 1 96 ? 16.221 -2.525 -2.878 1.00 53.31 96 SER A N 1
ATOM 776 C CA . SER A 1 96 ? 17.581 -2.660 -3.445 1.00 53.31 96 SER A CA 1
ATOM 777 C C . SER A 1 96 ? 17.707 -2.289 -4.920 1.00 53.31 96 SER A C 1
ATOM 779 O O . SER A 1 96 ? 17.545 -3.110 -5.826 1.00 53.31 96 SER A O 1
ATOM 781 N N . TRP A 1 97 ? 18.023 -1.017 -5.140 1.00 44.41 97 TRP A N 1
ATOM 782 C CA . TRP A 1 97 ? 19.156 -0.496 -5.919 1.00 44.41 97 TRP A CA 1
ATOM 783 C C . TRP A 1 97 ? 18.958 1.029 -5.974 1.00 44.41 97 TRP A C 1
ATOM 785 O O . TRP A 1 97 ? 17.872 1.482 -6.323 1.00 44.41 97 TRP A O 1
ATOM 795 N N . LEU A 1 98 ? 19.956 1.821 -5.556 1.00 53.91 98 LEU A N 1
ATOM 796 C CA . LEU A 1 98 ? 19.893 3.299 -5.485 1.00 53.91 98 LEU A CA 1
ATOM 797 C C . LEU A 1 98 ? 18.815 3.901 -4.547 1.00 53.91 98 LEU A C 1
ATOM 799 O O . LEU A 1 98 ? 18.444 5.056 -4.715 1.00 53.91 98 LEU A O 1
ATOM 803 N N . GLY A 1 99 ? 18.331 3.157 -3.545 1.00 57.19 99 GLY A N 1
ATOM 804 C CA . GLY A 1 99 ? 17.365 3.674 -2.558 1.00 57.19 99 GLY A CA 1
ATOM 805 C C . GLY A 1 99 ? 15.905 3.703 -3.026 1.00 57.19 99 GLY A C 1
ATOM 806 O O . GLY A 1 99 ? 15.074 4.325 -2.375 1.00 57.19 99 GLY A O 1
ATOM 807 N N . TYR A 1 100 ? 15.580 3.035 -4.137 1.00 55.16 100 TYR A N 1
ATOM 808 C CA . TYR A 1 100 ? 14.210 2.939 -4.639 1.00 55.16 100 TYR A CA 1
ATOM 809 C C . TYR A 1 100 ? 13.529 1.650 -4.182 1.00 55.16 100 TYR A C 1
ATOM 811 O O . TYR A 1 100 ? 14.077 0.557 -4.359 1.00 55.16 100 TYR A O 1
ATOM 819 N N . SER A 1 101 ? 12.309 1.790 -3.671 1.00 71.19 101 SER A N 1
ATOM 820 C CA . SER A 1 101 ? 11.409 0.675 -3.383 1.00 71.19 101 SER A CA 1
ATOM 821 C C . SER A 1 101 ? 10.658 0.276 -4.657 1.00 71.19 101 SER A C 1
ATOM 823 O O . SER A 1 101 ? 10.236 1.125 -5.452 1.00 71.19 101 SER A O 1
ATOM 825 N N . TYR A 1 102 ? 10.510 -1.025 -4.882 1.00 71.31 102 TYR A N 1
ATOM 826 C CA . TYR A 1 102 ? 9.840 -1.565 -6.063 1.00 71.31 102 TYR A CA 1
ATOM 827 C C . TYR A 1 102 ? 9.073 -2.844 -5.728 1.00 71.31 102 TYR A C 1
ATOM 829 O O . TYR A 1 102 ? 9.383 -3.536 -4.754 1.00 71.31 102 TYR A O 1
ATOM 837 N N . THR A 1 103 ? 8.064 -3.156 -6.540 1.00 72.62 103 THR A N 1
ATOM 838 C CA . THR A 1 103 ? 7.279 -4.388 -6.382 1.00 72.62 103 THR A CA 1
ATOM 839 C C . THR A 1 103 ? 8.112 -5.617 -6.736 1.00 72.62 103 THR A C 1
ATOM 841 O O . THR A 1 103 ? 8.905 -5.581 -7.682 1.00 72.62 103 THR A O 1
ATOM 844 N N . HIS A 1 104 ? 7.907 -6.733 -6.033 1.00 71.56 104 HIS A N 1
ATOM 845 C CA . HIS A 1 104 ? 8.472 -8.011 -6.466 1.00 71.56 104 HIS A CA 1
ATOM 846 C C . HIS A 1 104 ? 8.010 -8.375 -7.890 1.00 71.56 104 HIS A C 1
ATOM 848 O O . HIS A 1 104 ? 6.894 -8.036 -8.291 1.00 71.56 104 HIS A O 1
ATOM 854 N N . ALA A 1 105 ? 8.840 -9.102 -8.647 1.00 68.88 105 ALA A N 1
ATOM 855 C CA . ALA A 1 105 ? 8.561 -9.439 -10.046 1.00 68.88 105 ALA A CA 1
ATOM 856 C C . ALA A 1 105 ? 7.247 -10.219 -10.234 1.00 68.88 105 ALA A C 1
ATOM 858 O O . ALA A 1 105 ? 6.531 -10.008 -11.215 1.00 68.88 105 ALA A O 1
ATOM 859 N N . ASP A 1 106 ? 6.878 -11.053 -9.261 1.00 69.94 106 ASP A N 1
ATOM 860 C CA . ASP A 1 106 ? 5.630 -11.819 -9.333 1.00 69.94 106 ASP A CA 1
ATOM 861 C C . ASP A 1 106 ? 4.386 -10.970 -9.006 1.00 69.94 106 ASP A C 1
ATOM 863 O O . ASP A 1 106 ? 3.281 -11.261 -9.463 1.00 69.94 106 ASP A O 1
ATOM 867 N N . GLN A 1 107 ? 4.548 -9.883 -8.242 1.00 71.50 107 GLN A N 1
ATOM 868 C CA . GLN A 1 107 ? 3.482 -8.896 -8.047 1.00 71.50 107 GLN A CA 1
ATOM 869 C C . GLN A 1 107 ? 3.378 -7.964 -9.260 1.00 71.50 107 GLN A C 1
ATOM 871 O O . GLN A 1 107 ? 2.273 -7.650 -9.700 1.00 71.50 107 GLN A O 1
ATOM 876 N N . ALA A 1 108 ? 4.512 -7.601 -9.866 1.00 63.19 108 ALA A N 1
ATOM 877 C CA . ALA A 1 108 ? 4.592 -6.813 -11.096 1.00 63.19 108 ALA A CA 1
ATOM 878 C C . ALA A 1 108 ? 3.898 -7.468 -12.304 1.00 63.19 108 ALA A C 1
ATOM 880 O O . ALA A 1 108 ? 3.429 -6.761 -13.206 1.00 63.19 108 ALA A O 1
ATOM 881 N N . SER A 1 109 ? 3.853 -8.803 -12.336 1.00 64.69 109 SER A N 1
ATOM 882 C CA . SER A 1 109 ? 3.139 -9.607 -13.335 1.00 64.69 109 SER A CA 1
ATOM 883 C C . SER A 1 109 ? 1.672 -9.867 -12.970 1.00 64.69 109 SER A C 1
ATOM 885 O O . SER A 1 109 ? 0.931 -10.424 -13.776 1.00 64.69 109 SER A O 1
ATOM 887 N N . GLY A 1 110 ? 1.229 -9.432 -11.784 1.00 59.69 110 GLY A N 1
ATOM 888 C CA . GLY A 1 110 ? -0.143 -9.586 -11.303 1.00 59.69 110 GLY A CA 1
ATOM 889 C C . GLY A 1 110 ? -0.498 -10.989 -10.807 1.00 59.69 110 GLY A C 1
ATOM 890 O O . GLY A 1 110 ? -1.644 -11.193 -10.415 1.00 59.69 110 GLY A O 1
ATOM 891 N N . ILE A 1 111 ? 0.462 -11.923 -10.787 1.00 53.16 111 ILE A N 1
ATOM 892 C CA . ILE A 1 111 ? 0.251 -13.345 -10.465 1.00 53.16 111 ILE A CA 1
ATOM 893 C C . ILE A 1 111 ? -0.236 -13.533 -9.020 1.00 53.16 111 ILE A C 1
ATOM 895 O O . ILE A 1 111 ? -1.049 -14.409 -8.764 1.00 53.16 111 ILE A O 1
ATOM 899 N N . TRP A 1 112 ? 0.178 -12.665 -8.094 1.00 57.00 112 TRP A N 1
ATOM 900 C CA . TRP A 1 112 ? -0.156 -12.788 -6.666 1.00 57.00 112 TRP A CA 1
ATOM 901 C C . TRP A 1 112 ? -1.016 -11.659 -6.098 1.00 57.00 112 TRP A C 1
ATOM 903 O O . TRP A 1 112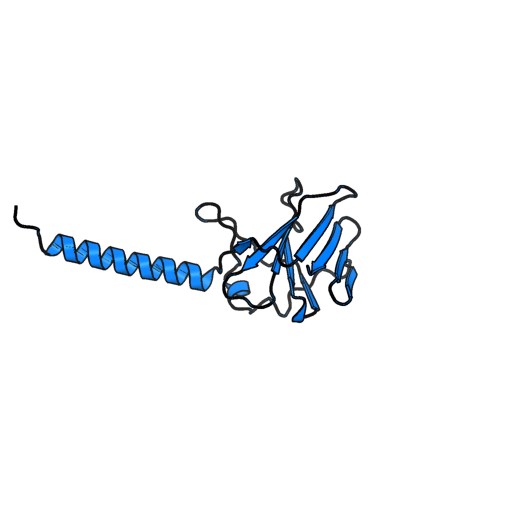 ? -1.234 -11.582 -4.895 1.00 57.00 112 TRP A O 1
ATOM 913 N N . LEU A 1 113 ? -1.537 -10.782 -6.953 1.00 59.56 113 LEU A N 1
ATOM 914 C CA . LEU A 1 113 ? -2.525 -9.773 -6.547 1.00 59.56 113 LEU A CA 1
ATOM 915 C C . LEU A 1 113 ? -3.963 -10.311 -6.560 1.00 59.56 113 LEU A C 1
ATOM 917 O O . LEU A 1 113 ? -4.907 -9.527 -6.516 1.00 59.56 113 LEU A O 1
ATOM 921 N N . ILE A 1 114 ? -4.135 -11.618 -6.750 1.00 54.03 114 ILE A N 1
ATOM 922 C CA . ILE A 1 114 ? -5.444 -12.274 -6.828 1.00 54.03 114 ILE A CA 1
ATOM 923 C C . ILE A 1 114 ? -5.728 -13.045 -5.530 1.00 54.03 114 ILE A C 1
ATOM 925 O O . ILE A 1 114 ? -6.863 -13.018 -5.070 1.00 54.03 114 ILE A O 1
ATOM 929 N N . ASP A 1 115 ? -4.693 -13.614 -4.895 1.00 52.41 115 ASP A N 1
ATOM 930 C CA . ASP A 1 115 ? -4.834 -14.484 -3.714 1.00 52.41 115 ASP A CA 1
ATOM 931 C C . ASP A 1 115 ? -4.155 -13.952 -2.439 1.00 52.41 115 ASP A C 1
ATOM 933 O O . ASP A 1 115 ? -4.290 -14.552 -1.372 1.00 52.41 115 ASP A O 1
ATOM 937 N N . ALA A 1 116 ? -3.417 -12.838 -2.508 1.00 58.81 116 ALA A N 1
ATOM 938 C CA . ALA A 1 116 ? -2.872 -12.220 -1.304 1.00 58.81 116 ALA A CA 1
ATOM 939 C C . ALA A 1 116 ? -4.036 -11.635 -0.488 1.00 58.81 116 ALA A C 1
ATOM 941 O O . ALA A 1 116 ? -4.722 -10.719 -0.939 1.00 58.81 116 ALA A O 1
ATOM 942 N N . LYS A 1 117 ? -4.269 -12.179 0.707 1.00 66.75 117 LYS A N 1
ATOM 943 C CA . LYS A 1 117 ? -5.279 -11.711 1.661 1.00 66.75 117 LYS A CA 1
ATOM 944 C C . LYS A 1 117 ? -4.596 -11.481 3.004 1.00 66.75 117 LYS A C 1
ATOM 946 O O . LYS A 1 117 ? -3.699 -12.237 3.375 1.00 66.75 117 LYS A O 1
ATOM 951 N N . LEU A 1 118 ? -5.019 -10.446 3.725 1.00 82.12 118 LEU A N 1
ATOM 952 C CA . LEU A 1 118 ? -4.704 -10.332 5.147 1.00 82.12 118 LEU A CA 1
ATOM 953 C C . LEU A 1 118 ? -5.213 -11.565 5.915 1.00 82.12 118 LEU A C 1
ATOM 955 O O . LEU A 1 118 ? -6.188 -12.207 5.515 1.00 82.12 118 LEU A O 1
ATOM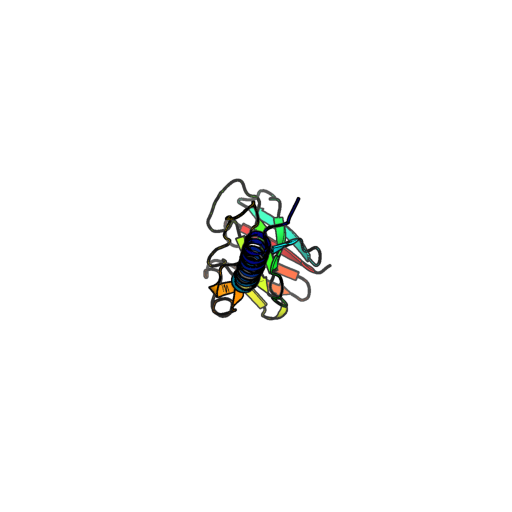 959 N N . GLU A 1 119 ? -4.535 -11.887 7.014 1.00 82.81 119 GLU A N 1
ATOM 960 C CA . GLU A 1 119 ? -4.924 -12.975 7.915 1.00 82.81 119 GLU A CA 1
ATOM 961 C C . GLU A 1 119 ? -6.343 -12.764 8.470 1.00 82.81 119 GLU A C 1
ATOM 963 O O . GLU A 1 119 ? -6.849 -11.644 8.533 1.00 82.81 119 GLU A O 1
ATOM 968 N N . ASP A 1 120 ? -7.002 -13.840 8.902 1.00 82.31 120 ASP A N 1
ATOM 969 C CA . ASP A 1 120 ? -8.420 -13.791 9.293 1.00 82.31 120 ASP A CA 1
ATOM 970 C C . ASP A 1 120 ? -8.702 -12.970 10.568 1.00 82.31 120 ASP A C 1
ATOM 972 O O . ASP A 1 120 ? -9.857 -12.672 10.866 1.00 82.31 120 ASP A O 1
ATOM 976 N N . ASN A 1 121 ? -7.670 -12.573 11.318 1.00 88.69 121 ASN A N 1
ATOM 977 C CA . ASN A 1 121 ? -7.795 -11.647 12.449 1.00 88.69 121 ASN A CA 1
ATOM 978 C C . ASN A 1 121 ? -7.949 -10.177 12.020 1.00 88.69 121 ASN A C 1
ATOM 980 O O . ASN A 1 121 ? -8.194 -9.322 12.874 1.00 88.69 121 ASN A O 1
ATOM 984 N N . TRP A 1 122 ? -7.814 -9.872 10.730 1.00 91.88 122 TRP A N 1
ATOM 985 C CA . TRP A 1 122 ? -8.028 -8.535 10.200 1.00 91.88 122 TRP A CA 1
ATOM 986 C C . TRP A 1 122 ? -9.492 -8.313 9.836 1.00 91.88 122 TRP A C 1
ATOM 988 O O . TRP A 1 122 ? -10.115 -9.083 9.104 1.00 91.88 122 TRP A O 1
ATOM 998 N N . LYS A 1 123 ? -10.032 -7.186 10.289 1.00 93.62 123 LYS A N 1
ATOM 999 C CA . LYS A 1 123 ? -11.288 -6.645 9.781 1.00 93.62 123 LYS A CA 1
ATOM 1000 C C . LYS A 1 123 ? -10.965 -5.729 8.611 1.00 93.62 123 LYS A C 1
ATOM 1002 O O . LYS A 1 123 ? -10.128 -4.850 8.763 1.00 93.62 123 LYS A O 1
ATOM 1007 N N . VAL A 1 124 ? -11.647 -5.904 7.482 1.00 93.88 124 VAL A N 1
ATOM 1008 C CA . VAL A 1 124 ? -11.518 -5.037 6.302 1.00 93.88 124 VAL A CA 1
ATOM 1009 C C . VAL A 1 124 ? -12.908 -4.584 5.870 1.00 93.88 124 VAL A C 1
ATOM 1011 O O . VAL A 1 124 ? -13.823 -5.402 5.769 1.00 93.88 124 VAL A O 1
ATOM 1014 N N . VAL A 1 125 ? -13.075 -3.287 5.633 1.00 95.50 125 VAL A N 1
ATOM 1015 C CA . VAL A 1 125 ? -14.333 -2.666 5.210 1.00 95.50 125 VAL A CA 1
ATOM 1016 C C . VAL A 1 125 ? -14.060 -1.754 4.019 1.00 95.50 125 VAL A C 1
ATOM 1018 O O . VAL A 1 125 ? -13.138 -0.945 4.049 1.00 95.50 125 VAL A O 1
ATOM 1021 N N . PHE A 1 126 ? -14.882 -1.884 2.980 1.00 94.31 126 PHE A N 1
ATOM 1022 C CA . PHE A 1 126 ? -14.913 -0.981 1.833 1.00 94.31 126 PHE A CA 1
ATOM 1023 C C . PHE A 1 126 ? -16.252 -0.248 1.842 1.00 94.31 126 PHE A C 1
ATOM 1025 O O . PHE A 1 126 ? -17.294 -0.889 1.702 1.00 94.31 126 PHE A O 1
ATOM 1032 N N . ASP A 1 127 ? -16.223 1.072 1.998 1.00 94.56 127 ASP A N 1
ATOM 1033 C CA . ASP A 1 127 ? -17.411 1.924 2.032 1.00 94.56 127 ASP A CA 1
ATOM 1034 C C . ASP A 1 127 ? -17.219 3.146 1.125 1.00 94.56 127 ASP A C 1
ATOM 1036 O O . ASP A 1 127 ? -16.656 4.170 1.513 1.00 94.56 127 ASP A O 1
ATOM 1040 N N . GLY A 1 128 ? -17.648 3.010 -0.132 1.00 92.31 128 GLY A N 1
ATOM 1041 C CA . GLY A 1 128 ? -17.511 4.055 -1.145 1.00 92.31 128 GLY A CA 1
ATOM 1042 C C . GLY A 1 128 ? -16.056 4.482 -1.349 1.00 92.31 128 GLY A C 1
ATOM 1043 O O . GLY A 1 128 ? -15.241 3.725 -1.878 1.00 92.31 128 GLY A O 1
ATOM 1044 N N . ASP A 1 129 ? -15.751 5.709 -0.935 1.00 94.44 129 ASP A N 1
ATOM 1045 C CA . ASP A 1 129 ? -14.424 6.321 -1.034 1.00 94.44 129 ASP A CA 1
ATOM 1046 C C . ASP A 1 129 ? -13.521 6.041 0.173 1.00 94.44 129 ASP A C 1
ATOM 1048 O O . ASP A 1 129 ? -12.371 6.484 0.197 1.00 94.44 129 ASP A O 1
ATOM 1052 N N . ARG A 1 130 ? -14.023 5.289 1.155 1.00 96.19 130 ARG A N 1
ATOM 1053 C CA . ARG A 1 130 ? -13.321 4.922 2.380 1.00 96.19 130 ARG A CA 1
ATOM 1054 C C . ARG A 1 130 ? -12.987 3.432 2.395 1.00 96.19 130 ARG A C 1
ATOM 1056 O O . ARG A 1 130 ? -13.793 2.582 2.014 1.00 96.19 130 ARG A O 1
ATOM 1063 N N . ILE A 1 131 ? -11.781 3.116 2.847 1.00 96.44 131 ILE A N 1
ATOM 1064 C CA . ILE A 1 131 ? -11.316 1.752 3.088 1.00 96.44 131 ILE A CA 1
ATOM 1065 C C . ILE A 1 131 ? -10.721 1.722 4.487 1.00 96.44 131 ILE A C 1
ATOM 1067 O O . ILE A 1 131 ? -9.781 2.461 4.767 1.00 96.44 131 ILE A O 1
ATOM 1071 N N . ASP A 1 132 ? -11.232 0.849 5.343 1.00 96.62 132 ASP A N 1
ATOM 1072 C CA . ASP A 1 132 ? -10.711 0.650 6.691 1.00 96.62 132 ASP A CA 1
ATOM 1073 C C . ASP A 1 132 ? -10.212 -0.772 6.844 1.00 96.62 132 ASP A C 1
ATOM 1075 O O . ASP A 1 132 ? -10.892 -1.726 6.453 1.00 96.62 132 ASP A O 1
ATOM 1079 N N . PHE A 1 133 ? -9.053 -0.932 7.469 1.00 95.12 133 PHE A N 1
ATOM 1080 C CA . PHE A 1 133 ? -8.603 -2.239 7.908 1.00 95.12 133 PHE A CA 1
ATOM 1081 C C . PHE A 1 133 ? -7.858 -2.170 9.234 1.00 95.12 133 PHE A C 1
ATOM 1083 O O . PHE A 1 133 ? -7.109 -1.233 9.505 1.00 95.12 133 PHE A O 1
ATOM 1090 N N . SER A 1 134 ? -8.098 -3.160 10.090 1.00 94.56 134 SER A N 1
ATOM 1091 C CA . SER A 1 134 ? -7.555 -3.169 11.447 1.00 94.56 134 SER A CA 1
ATOM 1092 C C . SER A 1 134 ? -7.459 -4.569 12.046 1.00 94.56 134 SER A C 1
ATOM 1094 O O . SER A 1 134 ? -8.258 -5.448 11.711 1.00 94.56 134 SER A O 1
ATOM 1096 N N . ASN A 1 135 ? -6.555 -4.741 13.003 1.00 93.06 135 ASN A N 1
ATOM 1097 C CA . ASN A 1 135 ? -6.504 -5.872 13.930 1.00 93.06 135 ASN A CA 1
ATOM 1098 C C . ASN A 1 135 ? -6.309 -5.348 15.375 1.00 93.06 135 ASN A C 1
ATOM 1100 O O . ASN A 1 135 ? -6.705 -4.220 15.663 1.00 93.06 135 ASN A O 1
ATOM 1104 N N . SER A 1 136 ? -5.775 -6.156 16.300 1.00 91.94 136 SER A N 1
ATOM 1105 C CA . SER A 1 136 ? -5.535 -5.724 17.689 1.00 91.94 136 SER A CA 1
ATOM 1106 C C . SER A 1 136 ? -4.499 -4.607 17.826 1.00 91.94 136 SER A C 1
ATOM 1108 O O . SER A 1 136 ? -4.589 -3.830 18.774 1.00 91.94 136 SER A O 1
ATOM 1110 N N . ASP A 1 137 ? -3.557 -4.526 16.888 1.00 90.88 137 ASP A N 1
ATOM 1111 C CA . ASP A 1 137 ? -2.345 -3.712 17.012 1.00 90.88 137 ASP A CA 1
ATOM 1112 C C . ASP A 1 137 ? -2.342 -2.573 15.976 1.00 90.88 137 ASP A C 1
ATOM 1114 O O . ASP A 1 137 ? -1.812 -1.493 16.220 1.00 90.88 137 ASP A O 1
ATOM 1118 N N . TYR A 1 138 ? -2.990 -2.782 14.828 1.00 91.81 138 TYR A N 1
ATOM 1119 C CA . TYR A 1 138 ? -3.004 -1.868 13.692 1.00 91.81 138 TYR A CA 1
ATOM 1120 C C . TYR A 1 138 ? -4.411 -1.359 13.399 1.00 91.81 138 TYR A C 1
ATOM 1122 O O . TYR A 1 138 ? -5.375 -2.127 13.359 1.00 91.81 138 TYR A O 1
ATOM 1130 N N 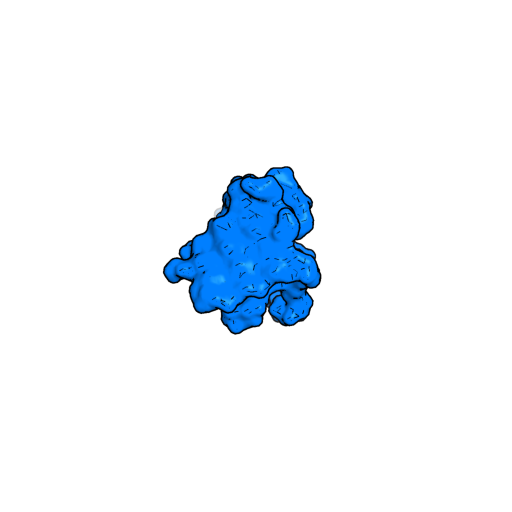. GLN A 1 139 ? -4.512 -0.075 13.073 1.00 94.94 139 GLN A N 1
ATOM 1131 C CA . GLN A 1 139 ? -5.699 0.534 12.488 1.00 94.94 139 GLN A CA 1
ATOM 1132 C C . GLN A 1 139 ? -5.283 1.459 11.348 1.00 94.94 139 GLN A C 1
ATOM 1134 O O . GLN A 1 139 ? -4.498 2.382 11.551 1.00 94.94 139 GLN A O 1
ATOM 1139 N N . VAL A 1 140 ? -5.823 1.223 10.154 1.00 95.25 140 VAL A N 1
ATOM 1140 C CA . VAL A 1 140 ? -5.529 2.015 8.961 1.00 95.25 140 VAL A CA 1
ATOM 1141 C C . VAL A 1 140 ? -6.828 2.418 8.278 1.00 95.25 140 VAL A C 1
ATOM 1143 O O . VAL A 1 140 ? -7.686 1.584 7.995 1.00 95.25 140 VAL A O 1
ATOM 1146 N N . GLU A 1 141 ? -6.945 3.708 7.993 1.00 97.25 141 GLU A N 1
ATOM 1147 C CA . GLU A 1 141 ? -8.041 4.318 7.250 1.00 97.25 141 GLU A CA 1
ATOM 1148 C C . GLU A 1 141 ? -7.482 4.985 5.990 1.00 97.25 141 GLU A C 1
ATOM 1150 O O . GLU A 1 141 ? -6.537 5.776 6.044 1.00 97.25 141 GLU A O 1
ATOM 1155 N N . ILE A 1 142 ? -8.070 4.660 4.843 1.00 96.62 142 ILE A N 1
ATOM 1156 C CA . ILE A 1 142 ? -7.741 5.223 3.536 1.00 96.62 142 ILE A CA 1
ATOM 1157 C C . ILE A 1 142 ? -8.977 5.948 3.018 1.00 96.62 142 ILE A C 1
ATOM 1159 O O . ILE A 1 142 ? -10.055 5.362 2.948 1.00 96.62 142 ILE A O 1
ATOM 1163 N N . ILE A 1 143 ? -8.816 7.198 2.593 1.00 96.56 143 ILE A N 1
ATOM 1164 C CA . ILE A 1 143 ? -9.904 8.016 2.045 1.00 96.56 143 ILE A CA 1
ATOM 1165 C C . ILE A 1 143 ? -9.473 8.548 0.680 1.00 96.56 143 ILE A C 1
ATOM 1167 O O . ILE A 1 143 ? -8.389 9.122 0.558 1.00 96.56 143 ILE A O 1
ATOM 1171 N N . ARG A 1 144 ? -10.296 8.358 -0.355 1.00 94.19 144 ARG A N 1
ATOM 1172 C CA . ARG A 1 144 ? -10.078 8.955 -1.682 1.00 94.19 144 ARG A CA 1
ATOM 1173 C C . ARG A 1 144 ? -10.283 10.473 -1.614 1.00 94.19 144 ARG A C 1
ATOM 1175 O O . ARG A 1 144 ? -11.228 10.933 -0.979 1.00 94.19 144 ARG A O 1
ATOM 1182 N N . LYS A 1 145 ? -9.397 11.235 -2.259 1.00 90.44 145 LYS A N 1
ATOM 1183 C CA . LYS A 1 145 ? -9.491 12.700 -2.376 1.00 90.44 145 LYS A CA 1
ATOM 1184 C C . LYS A 1 145 ? -10.217 13.150 -3.638 1.00 90.44 145 LYS A C 1
ATOM 1186 O O . LYS A 1 145 ? -10.176 12.405 -4.645 1.00 90.44 145 LYS A O 1
#